Protein AF-A0A2V3ZMT7-F1 (afdb_monomer_lite)

Secondary structure (DSSP, 8-state):
--BS-B--TTT-HHHHHH-TTSBPPB-TT----PPPSSS--TT------PPP---------------PPPP----PPPPPP-----PPPP------------PPP---EEEEEEEEEEETTEEEEEEEEEEE--

Structure (mmCIF, N/CA/C/O backbone):
data_AF-A0A2V3ZMT7-F1
#
_entry.id   AF-A0A2V3ZMT7-F1
#
loop_
_atom_site.group_PDB
_atom_site.id
_atom_site.type_symbol
_atom_site.label_atom_id
_atom_site.label_alt_id
_atom_site.label_comp_id
_atom_site.label_asym_id
_atom_site.label_entity_id
_atom_site.label_seq_id
_atom_site.pdbx_PDB_ins_code
_atom_site.Cartn_x
_atom_site.Cartn_y
_atom_site.Cartn_z
_atom_site.occupancy
_atom_site.B_iso_or_equiv
_atom_site.auth_seq_id
_atom_site.auth_comp_id
_atom_site.auth_asym_id
_atom_site.auth_atom_id
_atom_site.pdbx_PDB_model_num
ATOM 1 N N . LEU A 1 1 ? -11.956 -16.532 31.962 1.00 92.56 1 LEU A N 1
ATOM 2 C CA . LEU A 1 1 ? -11.326 -16.449 30.622 1.00 92.56 1 LEU A CA 1
ATOM 3 C C . LEU A 1 1 ? -12.288 -15.725 29.679 1.00 92.56 1 LEU A C 1
ATOM 5 O O . LEU A 1 1 ? -13.489 -15.851 29.885 1.00 92.56 1 LEU A O 1
ATOM 9 N N . MET A 1 2 ? -11.799 -14.940 28.718 1.00 97.94 2 MET A N 1
ATOM 10 C CA . MET A 1 2 ? -12.625 -14.136 27.799 1.00 97.94 2 MET A CA 1
ATOM 11 C C . MET A 1 2 ? -12.532 -14.732 26.390 1.00 97.94 2 MET A C 1
ATOM 13 O O . MET A 1 2 ? -11.510 -14.567 25.727 1.00 97.94 2 MET A O 1
ATOM 17 N N . GLN A 1 3 ? -13.544 -15.506 25.992 1.00 98.12 3 GLN A N 1
ATOM 18 C CA . GLN A 1 3 ? -13.528 -16.345 24.784 1.00 98.12 3 GLN A CA 1
ATOM 19 C C . GLN A 1 3 ? -14.789 -16.173 23.922 1.00 98.12 3 GLN A C 1
ATOM 21 O O . GLN A 1 3 ? -15.140 -17.080 23.172 1.00 98.12 3 GLN A O 1
ATOM 26 N N . GLY A 1 4 ? -15.502 -15.049 24.038 1.00 97.75 4 GLY A N 1
ATOM 27 C CA . GLY A 1 4 ? -16.717 -14.820 23.246 1.00 97.75 4 GLY A CA 1
ATOM 28 C C . GLY A 1 4 ? -18.000 -15.403 23.846 1.00 97.75 4 GLY A C 1
ATOM 29 O O . GLY A 1 4 ? -19.025 -15.436 23.171 1.00 97.75 4 GLY A O 1
ATOM 30 N N . GLN A 1 5 ? -17.970 -15.907 25.084 1.00 98.50 5 GLN A N 1
ATOM 31 C CA . GLN A 1 5 ? -19.120 -16.578 25.690 1.00 98.50 5 GLN A CA 1
ATOM 32 C C . GLN A 1 5 ? -20.199 -15.603 26.186 1.00 98.50 5 GLN A C 1
ATOM 34 O O . GLN A 1 5 ? -19.898 -14.506 26.670 1.00 98.50 5 GLN A O 1
ATOM 39 N N . ALA A 1 6 ? -21.457 -16.043 26.130 1.00 98.44 6 ALA A N 1
ATOM 40 C CA . ALA A 1 6 ? -22.576 -15.361 26.773 1.00 98.44 6 ALA A CA 1
ATOM 41 C C . ALA A 1 6 ? -22.568 -15.563 28.300 1.00 98.44 6 ALA A C 1
ATOM 43 O O . ALA A 1 6 ? -21.990 -16.526 28.810 1.00 98.44 6 ALA A O 1
ATOM 44 N N . PHE A 1 7 ? -23.232 -14.667 29.030 1.00 98.50 7 PHE A N 1
ATOM 45 C CA . PHE A 1 7 ? -23.458 -14.777 30.472 1.00 98.50 7 PHE A CA 1
ATOM 46 C C . PHE A 1 7 ? -24.857 -14.285 30.869 1.00 98.50 7 PHE A C 1
ATOM 48 O O . PHE A 1 7 ? -25.472 -13.474 30.176 1.00 98.50 7 PHE A O 1
ATOM 55 N N . ASP A 1 8 ? -25.352 -14.756 32.016 1.00 98.38 8 ASP A N 1
ATOM 56 C CA . ASP A 1 8 ? -26.619 -14.293 32.588 1.00 98.38 8 ASP A CA 1
ATOM 57 C C . ASP A 1 8 ? -26.453 -12.921 33.265 1.00 98.38 8 ASP A C 1
ATOM 59 O O . ASP A 1 8 ? -25.739 -12.763 34.259 1.00 98.38 8 ASP A O 1
ATOM 63 N N . LYS A 1 9 ? -27.148 -11.913 32.733 1.00 98.44 9 LYS A N 1
ATOM 64 C CA . LYS A 1 9 ? -27.102 -10.536 33.238 1.00 98.44 9 LYS A CA 1
ATOM 65 C C . LYS A 1 9 ? -27.721 -10.378 34.629 1.00 98.44 9 LYS A C 1
ATOM 67 O O . LYS A 1 9 ? -27.278 -9.503 35.372 1.00 98.44 9 LYS A O 1
ATOM 72 N N . SER A 1 10 ? -28.701 -11.205 34.988 1.00 97.94 10 SER A N 1
ATOM 73 C CA . SER A 1 10 ? -29.357 -11.169 36.302 1.00 97.94 10 SER A CA 1
ATOM 74 C C . SER A 1 10 ? -28.459 -11.751 37.387 1.00 97.94 10 SER A C 1
ATOM 76 O O . SER A 1 10 ? -28.373 -11.197 38.481 1.00 97.94 10 SER A O 1
ATOM 78 N N . ALA A 1 11 ? -27.742 -12.832 37.070 1.00 98.31 11 ALA A N 1
ATOM 79 C CA . ALA A 1 11 ? -26.773 -13.440 37.979 1.00 98.31 11 ALA A CA 1
ATOM 80 C C . ALA A 1 11 ? -25.527 -12.559 38.184 1.00 98.31 11 ALA A C 1
ATOM 82 O O . ALA A 1 11 ? -24.950 -12.535 39.272 1.00 98.31 11 ALA A O 1
ATOM 83 N N . TYR A 1 12 ? -25.122 -11.802 37.155 1.00 98.25 12 TYR A N 1
ATOM 84 C CA . TYR A 1 12 ? -23.915 -10.970 37.177 1.00 98.25 12 TYR A CA 1
ATOM 85 C C . TYR A 1 12 ? -24.208 -9.491 36.856 1.00 98.25 12 TYR A C 1
ATOM 87 O O . TYR A 1 12 ? -23.710 -8.962 35.856 1.00 98.25 12 TYR A O 1
ATOM 95 N N . PRO A 1 13 ? -24.941 -8.763 37.721 1.00 98.12 13 PRO A N 1
ATOM 96 C CA . PRO A 1 13 ? -25.405 -7.405 37.423 1.00 98.12 13 PRO A CA 1
ATOM 97 C C . PRO A 1 13 ? -24.255 -6.405 37.248 1.00 98.12 13 PRO A C 1
ATOM 99 O O . PRO A 1 13 ? -24.301 -5.551 36.367 1.00 98.12 13 PRO A O 1
ATOM 102 N N . LYS A 1 14 ? -23.164 -6.541 38.017 1.00 98.44 14 LYS A N 1
ATOM 103 C CA . LYS A 1 14 ? -21.965 -5.698 37.847 1.00 98.44 14 LYS A CA 1
ATOM 104 C C . LYS A 1 14 ? -21.262 -5.951 36.509 1.00 98.44 14 LYS A C 1
ATOM 106 O O . LYS A 1 14 ? -20.736 -5.016 35.914 1.00 98.44 14 LYS A O 1
ATOM 111 N N . LEU A 1 15 ? -21.268 -7.195 36.021 1.00 98.19 15 LEU A N 1
ATOM 112 C CA . LEU A 1 15 ? -20.690 -7.532 34.719 1.00 98.19 15 LEU A CA 1
ATOM 113 C C . LEU A 1 15 ? -21.565 -7.006 33.579 1.00 98.19 15 LEU A C 1
ATOM 115 O O . LEU A 1 15 ? -21.033 -6.515 32.589 1.00 98.19 15 LEU A O 1
ATOM 119 N N . ALA A 1 16 ? -22.889 -7.038 33.747 1.00 98.38 16 ALA A N 1
ATOM 120 C CA . ALA A 1 16 ? -23.846 -6.475 32.798 1.00 98.38 16 ALA A CA 1
ATOM 121 C C . ALA A 1 16 ? -23.708 -4.951 32.632 1.00 98.38 16 ALA A C 1
ATOM 123 O O . ALA A 1 16 ? -23.973 -4.442 31.547 1.00 98.38 16 ALA A O 1
ATOM 124 N N . VAL A 1 17 ? -23.240 -4.226 33.658 1.00 98.25 17 VAL A N 1
ATOM 125 C CA . VAL A 1 17 ? -22.885 -2.799 33.524 1.00 98.25 17 VAL A CA 1
ATOM 126 C C . VAL A 1 17 ? -21.680 -2.612 32.594 1.00 98.25 17 VAL A C 1
ATOM 128 O O . VAL A 1 17 ? -21.681 -1.703 31.770 1.00 98.25 17 VAL A O 1
ATOM 131 N N . ALA A 1 18 ? -20.665 -3.476 32.695 1.00 97.50 18 ALA A N 1
ATOM 132 C CA . ALA A 1 18 ? -19.466 -3.402 31.855 1.00 97.50 18 ALA A CA 1
ATOM 133 C C . ALA A 1 18 ? -19.698 -3.929 30.426 1.00 97.50 18 ALA A C 1
ATOM 135 O O . ALA A 1 18 ? -19.166 -3.374 29.467 1.00 97.50 18 ALA A O 1
ATOM 136 N N . TYR A 1 19 ? -20.509 -4.980 30.283 1.00 97.88 19 TYR A N 1
ATOM 137 C CA . TYR A 1 19 ? -20.825 -5.641 29.015 1.00 97.88 19 TYR A CA 1
ATOM 138 C C . TYR A 1 19 ? -22.351 -5.777 28.843 1.00 97.88 19 TYR A C 1
ATOM 140 O O . TYR A 1 19 ? -22.908 -6.859 29.056 1.00 97.88 19 TYR A O 1
ATOM 148 N N . PRO A 1 20 ? -23.056 -4.704 28.428 1.00 97.56 20 PRO A N 1
ATOM 149 C CA . PRO A 1 20 ? -24.523 -4.697 28.335 1.00 97.56 20 PRO A CA 1
ATOM 150 C C . PRO A 1 20 ? -25.114 -5.709 27.342 1.00 97.56 20 PRO A C 1
ATOM 152 O O . PRO A 1 20 ? -26.279 -6.102 27.467 1.00 97.56 20 PRO A O 1
ATOM 155 N N . SER A 1 21 ? -24.306 -6.166 26.377 1.00 97.31 21 SER A N 1
ATOM 156 C CA . SER A 1 21 ? -24.671 -7.214 25.418 1.00 97.31 21 SER A CA 1
ATOM 157 C C . SER A 1 21 ? -24.956 -8.565 26.080 1.00 97.31 21 SER A C 1
ATOM 159 O O . SER A 1 21 ? -25.648 -9.385 25.487 1.00 97.31 21 SER A O 1
ATOM 161 N N . GLY A 1 22 ? -24.443 -8.813 27.293 1.00 98.00 22 GLY A N 1
ATOM 162 C CA . GLY A 1 22 ? -24.479 -10.143 27.905 1.00 98.00 22 GLY A CA 1
ATOM 163 C C . GLY A 1 22 ? -23.463 -11.116 27.299 1.00 98.00 22 GLY A C 1
ATOM 164 O O . GLY A 1 22 ? -23.587 -12.320 27.493 1.00 98.00 22 GLY A O 1
ATOM 165 N N . VAL A 1 23 ? -22.470 -10.616 26.553 1.00 98.38 23 VAL A N 1
ATOM 166 C CA . VAL A 1 23 ? -21.420 -11.420 25.912 1.00 98.38 23 VAL A CA 1
ATOM 167 C C . VAL A 1 23 ? -20.057 -10.822 26.236 1.00 98.38 23 VAL A C 1
ATOM 169 O O . VAL A 1 23 ? -19.841 -9.621 26.061 1.00 98.38 23 VAL A O 1
ATOM 172 N N . LEU A 1 24 ? -19.133 -11.659 26.706 1.00 98.06 24 LEU A N 1
ATOM 173 C CA . LEU A 1 24 ? -17.738 -11.270 26.899 1.00 98.06 24 LEU A CA 1
ATOM 174 C C . LEU A 1 24 ? -17.015 -11.259 25.547 1.00 98.06 24 LEU A C 1
ATOM 176 O O . LEU A 1 24 ? -17.207 -12.194 24.775 1.00 98.06 24 LEU A O 1
ATOM 180 N N . PRO A 1 25 ? -16.157 -10.271 25.245 1.00 97.94 25 PRO A N 1
ATOM 181 C CA . PRO A 1 25 ? -15.365 -10.310 24.019 1.00 97.94 25 PRO A CA 1
ATOM 182 C C . PRO A 1 25 ? -14.404 -11.509 24.028 1.00 97.94 25 PRO A C 1
ATOM 184 O O . PRO A 1 25 ? -13.965 -11.962 25.086 1.00 97.94 25 PRO A O 1
ATOM 187 N N . ASP A 1 26 ? -14.070 -12.036 22.851 1.00 98.19 26 ASP A N 1
ATOM 188 C CA . ASP A 1 26 ? -12.993 -13.018 22.708 1.00 98.19 26 ASP A CA 1
ATOM 189 C C . ASP A 1 26 ? -11.652 -12.286 22.629 1.00 98.19 26 ASP A C 1
ATOM 191 O O . ASP A 1 26 ? -11.429 -11.496 21.714 1.00 98.19 26 ASP A O 1
ATOM 195 N N . MET A 1 27 ? -10.772 -12.531 23.601 1.00 98.00 27 MET A N 1
ATOM 196 C CA . MET A 1 27 ? -9.468 -11.864 23.701 1.00 98.00 27 MET A CA 1
ATOM 197 C C . MET A 1 27 ? -8.305 -12.755 23.250 1.00 98.00 27 MET A C 1
ATOM 199 O O . MET A 1 27 ? -7.145 -12.353 23.349 1.00 98.00 27 MET A O 1
ATOM 203 N N . ARG A 1 28 ? -8.572 -13.972 22.763 1.00 98.00 28 ARG A N 1
ATOM 204 C CA . ARG A 1 28 ? -7.514 -14.861 22.265 1.00 98.00 28 ARG A CA 1
ATOM 205 C C . ARG A 1 28 ? -6.885 -14.258 21.010 1.00 98.00 28 ARG A C 1
ATOM 207 O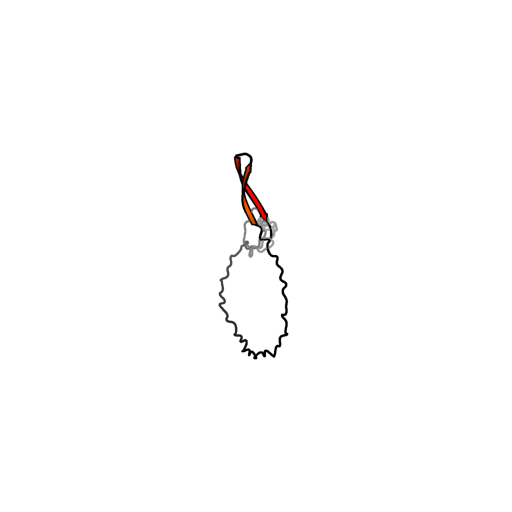 O . ARG A 1 28 ? -7.583 -13.974 20.046 1.00 98.00 28 ARG A O 1
ATOM 214 N N . GLY A 1 29 ? -5.568 -14.061 21.034 1.00 97.38 29 GLY A N 1
ATOM 215 C CA . GLY A 1 29 ? -4.823 -13.463 19.919 1.00 97.38 29 GLY A CA 1
ATOM 216 C C . GLY A 1 29 ? -4.995 -11.946 19.763 1.00 97.38 29 GLY A C 1
ATOM 217 O O . GLY A 1 29 ? -4.446 -11.384 18.822 1.00 97.38 29 GLY A O 1
ATOM 218 N N . TRP A 1 30 ? -5.708 -11.275 20.675 1.00 97.56 30 TRP A N 1
ATOM 219 C CA . TRP A 1 30 ? -5.939 -9.830 20.619 1.00 97.56 30 TRP A CA 1
ATOM 220 C C . TRP A 1 30 ? -5.098 -9.070 21.649 1.00 97.56 30 TRP A C 1
ATOM 222 O O . TRP A 1 30 ? -5.024 -9.450 22.818 1.00 97.56 30 TRP A O 1
ATOM 232 N N . THR A 1 31 ? -4.535 -7.934 21.235 1.00 97.94 31 THR A N 1
ATOM 233 C CA . THR A 1 31 ? -3.861 -6.977 22.128 1.00 97.94 31 THR A CA 1
ATOM 234 C C . THR A 1 31 ? -4.815 -5.847 22.509 1.00 97.94 31 THR A C 1
ATOM 236 O O . THR A 1 31 ? -5.511 -5.291 21.659 1.00 97.94 31 THR A O 1
ATOM 239 N N . ILE A 1 32 ? -4.836 -5.461 23.787 1.00 97.38 32 ILE A N 1
ATOM 240 C CA . ILE A 1 32 ? -5.657 -4.338 24.258 1.00 97.38 32 ILE A CA 1
ATOM 241 C C . ILE A 1 32 ? -5.034 -3.017 23.794 1.00 97.38 32 ILE A C 1
ATOM 243 O O . ILE A 1 32 ? -3.901 -2.691 24.145 1.00 97.38 32 ILE A O 1
ATOM 247 N N . LYS A 1 33 ? -5.813 -2.226 23.051 1.00 97.25 33 LYS A N 1
ATOM 248 C CA . LYS A 1 33 ? -5.464 -0.867 22.614 1.00 97.25 33 LYS A CA 1
ATOM 249 C C . LYS A 1 33 ? -6.478 0.123 23.176 1.00 97.25 33 LYS A C 1
ATOM 251 O O . LYS A 1 33 ? -7.685 -0.076 23.031 1.00 97.25 33 LYS A O 1
ATOM 256 N N . GLY A 1 34 ? -5.993 1.204 23.787 1.00 97.75 34 GLY A N 1
ATOM 257 C CA . GLY A 1 34 ? -6.848 2.280 24.289 1.00 97.75 34 GLY A CA 1
ATOM 258 C C . GLY A 1 34 ? -7.742 2.845 23.182 1.00 97.75 34 GLY A C 1
ATOM 259 O O . GLY A 1 34 ? -7.304 3.006 22.039 1.00 97.75 34 GLY A O 1
ATOM 260 N N . LYS A 1 35 ? -9.010 3.135 23.504 1.00 97.25 35 LYS A N 1
ATOM 261 C CA . LYS A 1 35 ? -9.913 3.777 22.543 1.00 97.25 35 LYS A CA 1
ATOM 262 C C . LYS A 1 35 ? -9.349 5.164 22.207 1.00 97.25 35 LYS A C 1
ATOM 264 O O . LYS A 1 35 ? -9.185 5.964 23.130 1.00 97.25 35 LYS A O 1
ATOM 269 N N . PRO A 1 36 ? -9.090 5.481 20.926 1.00 97.38 36 PRO A N 1
ATOM 270 C CA . PRO A 1 36 ? -8.696 6.831 20.543 1.00 97.38 36 PRO A CA 1
ATOM 271 C C . PRO A 1 36 ? -9.801 7.841 20.888 1.00 97.38 36 PRO A C 1
ATOM 273 O O . PRO A 1 36 ? -10.956 7.472 21.144 1.00 97.38 36 PRO A O 1
ATOM 276 N N . ALA A 1 37 ? -9.458 9.131 20.891 1.00 97.69 37 ALA A N 1
ATOM 277 C CA . ALA A 1 37 ? -10.418 10.203 21.161 1.00 97.69 37 ALA A CA 1
ATOM 278 C C . ALA A 1 37 ? -11.647 10.111 20.234 1.00 97.69 37 ALA A C 1
ATOM 280 O O . ALA A 1 37 ? -12.782 10.195 20.699 1.00 97.69 37 ALA A O 1
ATOM 281 N N . SER A 1 38 ? -11.418 9.816 18.953 1.00 97.00 38 SER A N 1
ATOM 282 C CA . SER A 1 38 ? -12.438 9.652 17.915 1.00 97.00 38 SER A CA 1
ATOM 283 C C . SER A 1 38 ? -12.068 8.527 16.935 1.00 97.00 38 SER A C 1
ATOM 285 O O . SER A 1 38 ? -10.989 7.941 17.020 1.00 97.00 38 SER A O 1
ATOM 287 N N . GLY A 1 39 ? -12.982 8.190 16.020 1.00 95.94 39 GLY A N 1
ATOM 288 C CA . GLY A 1 39 ? -12.723 7.263 14.909 1.00 95.94 39 GLY A CA 1
ATOM 289 C C . GLY A 1 39 ? -12.865 5.769 15.226 1.00 95.94 39 GLY A C 1
ATOM 290 O O . GLY A 1 39 ? -12.804 4.962 14.305 1.00 95.94 39 GLY A O 1
ATOM 291 N N . ARG A 1 40 ? -13.088 5.379 16.492 1.00 97.31 40 ARG A N 1
ATOM 292 C CA . ARG A 1 40 ? -13.364 3.985 16.899 1.00 97.31 40 ARG A CA 1
ATOM 293 C C . ARG A 1 40 ? -14.348 3.904 18.070 1.00 97.31 40 ARG A C 1
ATOM 295 O O . ARG A 1 40 ? -14.345 4.768 18.951 1.00 97.31 40 ARG A O 1
ATOM 302 N N . ALA A 1 41 ? -15.149 2.838 18.095 1.00 96.62 41 ALA A N 1
ATOM 303 C CA . ALA A 1 41 ? -16.044 2.500 19.202 1.00 96.62 41 ALA A CA 1
ATOM 304 C C . ALA A 1 41 ? -15.329 1.652 20.273 1.00 96.62 41 ALA A C 1
ATOM 306 O O . ALA A 1 41 ? -14.305 1.019 20.014 1.00 96.62 41 ALA A O 1
ATOM 307 N N . VAL A 1 42 ? -15.869 1.628 21.496 1.00 96.12 42 VAL A N 1
ATOM 308 C CA . VAL A 1 42 ? -15.411 0.704 22.550 1.00 96.12 42 VAL A CA 1
ATOM 309 C C . VAL A 1 42 ? -15.666 -0.740 22.091 1.00 96.12 42 VAL A C 1
ATOM 311 O O . VAL A 1 42 ? -16.713 -1.020 21.519 1.00 96.12 42 VAL A O 1
ATOM 314 N N . LEU A 1 43 ? -14.701 -1.638 22.326 1.00 96.00 43 LEU A N 1
ATOM 315 C CA . LEU A 1 43 ? -14.700 -3.050 21.894 1.00 96.00 43 LEU A CA 1
ATOM 316 C C . LEU A 1 43 ? -14.672 -3.299 20.372 1.00 96.00 43 LEU A C 1
ATOM 318 O O . LEU A 1 43 ? -14.797 -4.449 19.955 1.00 96.00 43 LEU A O 1
ATOM 322 N N . SER A 1 44 ? -14.460 -2.282 19.527 1.00 96.69 44 SER A N 1
ATOM 323 C CA . SER A 1 44 ? -14.280 -2.525 18.090 1.00 96.69 44 SER A CA 1
ATOM 324 C C . SER A 1 44 ? -12.918 -3.162 17.795 1.00 96.69 44 SER A C 1
ATOM 326 O O . SER A 1 44 ? -11.894 -2.751 18.349 1.00 96.69 44 SER A O 1
ATOM 328 N N . GLN A 1 45 ? -12.886 -4.135 16.887 1.00 96.44 45 GLN A N 1
ATOM 329 C CA . GLN A 1 45 ? -11.649 -4.788 16.453 1.00 96.44 45 GLN A CA 1
ATOM 330 C C . GLN A 1 45 ? -10.913 -3.943 15.405 1.00 96.44 45 GLN A C 1
ATOM 332 O O . GLN A 1 45 ? -11.520 -3.169 14.665 1.00 96.44 45 GLN A O 1
ATOM 337 N N . GLU A 1 46 ? -9.591 -4.065 15.381 1.00 96.38 46 GLU A N 1
ATOM 338 C CA . GLU A 1 46 ? -8.698 -3.419 14.418 1.00 96.38 46 GLU A CA 1
ATOM 339 C C . GLU A 1 46 ? -7.626 -4.447 14.062 1.00 96.38 46 GLU A C 1
ATOM 341 O O . GLU A 1 46 ? -6.947 -4.935 14.964 1.00 96.38 46 GLU A O 1
ATOM 346 N N . GLN A 1 47 ? -7.522 -4.813 12.783 1.00 97.06 47 GLN A N 1
ATOM 347 C CA . GLN A 1 47 ? -6.485 -5.739 12.326 1.00 97.06 47 GLN A CA 1
ATOM 348 C C . GLN A 1 47 ? -5.106 -5.083 12.384 1.00 97.06 47 GLN A C 1
ATOM 350 O O . GLN A 1 47 ? -4.987 -3.857 12.478 1.00 97.06 47 GLN A O 1
ATOM 355 N N . ASP A 1 48 ? -4.057 -5.897 12.327 1.00 96.69 48 ASP A N 1
ATOM 356 C CA . ASP A 1 48 ? -2.712 -5.382 12.138 1.00 96.69 48 ASP A CA 1
ATOM 357 C C . ASP A 1 48 ? -2.581 -4.663 10.786 1.00 96.69 48 ASP A C 1
ATOM 359 O O . ASP A 1 48 ? -3.336 -4.879 9.836 1.00 96.69 48 ASP A O 1
ATOM 363 N N . GLY A 1 49 ? -1.627 -3.742 10.720 1.00 96.44 49 GLY A N 1
ATOM 364 C CA . GLY A 1 49 ? -1.391 -2.941 9.533 1.00 96.44 49 GLY A CA 1
ATOM 365 C C . GLY A 1 49 ? 0.049 -2.474 9.501 1.00 96.44 49 GLY A C 1
ATOM 366 O O . GLY A 1 49 ? 0.521 -1.790 10.411 1.00 96.44 49 GLY A O 1
ATOM 367 N N . ILE A 1 50 ? 0.753 -2.833 8.434 1.00 96.75 50 ILE A N 1
ATOM 368 C CA . ILE A 1 50 ? 2.095 -2.325 8.183 1.00 96.75 50 ILE A CA 1
ATOM 369 C C . ILE A 1 50 ? 1.954 -0.892 7.674 1.00 96.75 50 ILE A C 1
ATOM 371 O O . ILE A 1 50 ? 1.241 -0.619 6.708 1.00 96.75 50 ILE A O 1
ATOM 375 N N . LYS A 1 51 ? 2.638 0.048 8.328 1.00 98.06 51 LYS A N 1
ATOM 376 C CA . LYS A 1 51 ? 2.658 1.444 7.886 1.00 98.06 51 LYS A CA 1
ATOM 377 C C . LYS A 1 51 ? 3.271 1.536 6.482 1.00 98.06 51 LYS A C 1
ATOM 379 O O . LYS A 1 51 ? 4.286 0.896 6.204 1.00 98.06 51 LYS A O 1
ATOM 384 N N . SER A 1 52 ? 2.679 2.370 5.623 1.00 97.44 52 SER A N 1
ATOM 385 C CA . SER A 1 52 ? 3.222 2.668 4.292 1.00 97.44 52 SER A CA 1
ATOM 386 C C . SER A 1 52 ? 4.695 3.072 4.384 1.00 97.44 52 SER A C 1
ATOM 388 O O . SER A 1 52 ? 5.047 3.951 5.176 1.00 97.44 52 SER A O 1
ATOM 390 N N . HIS A 1 53 ? 5.538 2.435 3.574 1.00 98.38 53 HIS A N 1
ATOM 391 C CA . HIS A 1 53 ? 6.974 2.694 3.510 1.00 98.38 53 HIS A CA 1
AT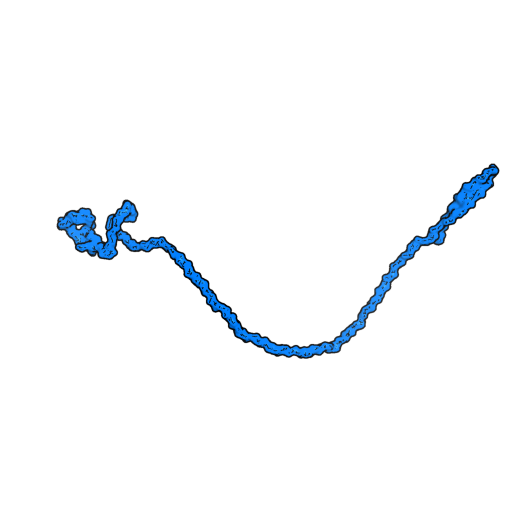OM 392 C C . HIS A 1 53 ? 7.531 2.362 2.118 1.00 98.38 53 HIS A C 1
ATOM 394 O O . HIS A 1 53 ? 6.876 1.70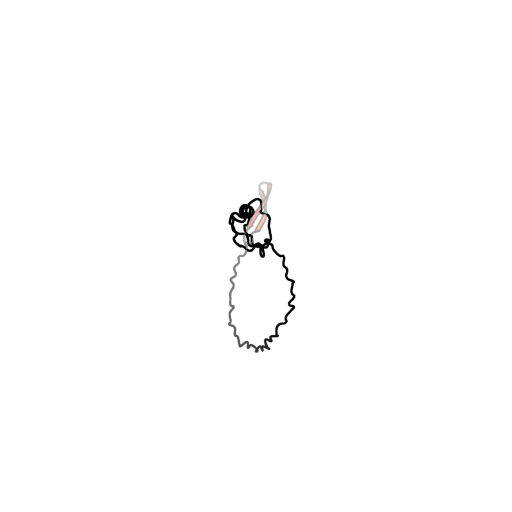4 1.312 1.00 98.38 53 HIS A O 1
ATOM 400 N N . THR A 1 54 ? 8.749 2.831 1.846 1.00 97.62 54 THR A N 1
ATOM 401 C CA . THR A 1 54 ? 9.506 2.561 0.616 1.00 97.62 54 THR A CA 1
ATOM 402 C C . THR A 1 54 ? 10.911 2.094 0.970 1.00 97.62 54 THR A C 1
ATOM 404 O O . THR A 1 54 ? 11.445 2.482 2.009 1.00 97.62 54 THR A O 1
ATOM 407 N N . HIS A 1 55 ? 11.538 1.327 0.082 1.00 98.19 55 HIS A N 1
ATOM 408 C CA . HIS A 1 55 ? 12.942 0.941 0.200 1.00 98.19 55 HIS A CA 1
ATOM 409 C C . HIS A 1 55 ? 13.773 1.634 -0.877 1.00 98.19 55 HIS A C 1
ATOM 411 O O . HIS A 1 55 ? 13.329 1.756 -2.019 1.00 98.19 55 HIS A O 1
ATOM 417 N N . SER A 1 56 ? 14.990 2.051 -0.530 1.00 97.25 56 SER A N 1
ATOM 418 C CA . SER A 1 56 ? 16.030 2.233 -1.537 1.00 97.25 56 SER A CA 1
ATOM 419 C C . SER A 1 56 ? 16.601 0.863 -1.901 1.00 97.25 56 SER A C 1
ATOM 421 O O . SER A 1 56 ? 16.750 -0.013 -1.049 1.00 97.25 56 SER A O 1
ATOM 423 N N . ALA A 1 57 ? 16.907 0.671 -3.177 1.00 97.62 57 ALA A N 1
ATOM 424 C CA . ALA A 1 57 ? 17.588 -0.513 -3.673 1.00 97.62 57 ALA A CA 1
ATOM 425 C C . ALA A 1 57 ? 18.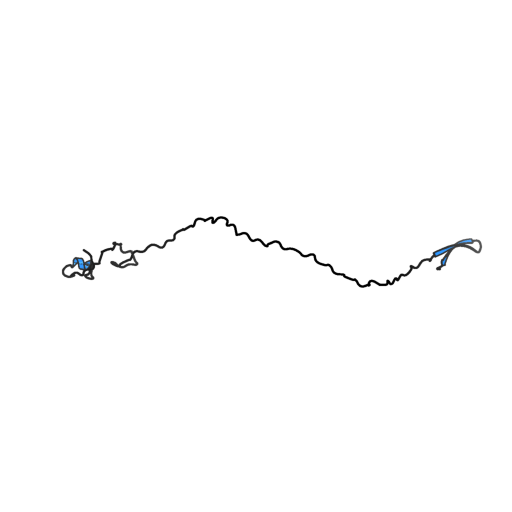595 -0.083 -4.739 1.00 97.62 57 ALA A C 1
ATOM 427 O O . ALA A 1 57 ? 18.380 0.901 -5.449 1.00 97.62 57 ALA A O 1
ATOM 428 N N . SER A 1 58 ? 19.694 -0.817 -4.846 1.00 97.19 58 SER A N 1
ATOM 429 C CA . SER A 1 58 ? 20.706 -0.621 -5.878 1.00 97.19 58 SER A CA 1
ATOM 430 C C . SER A 1 58 ? 21.136 -1.973 -6.439 1.00 97.19 58 SER A C 1
ATOM 432 O O . SER A 1 58 ? 21.004 -3.005 -5.782 1.00 97.19 58 SER A O 1
ATOM 434 N N . ALA A 1 59 ? 21.637 -1.963 -7.671 1.00 96.31 59 ALA A N 1
ATOM 435 C CA . ALA A 1 59 ? 22.284 -3.108 -8.293 1.00 96.31 59 ALA A CA 1
ATOM 436 C C . ALA A 1 59 ? 23.738 -2.741 -8.595 1.00 96.31 59 ALA A C 1
ATOM 438 O O . ALA A 1 59 ? 24.026 -1.619 -9.017 1.00 96.31 59 ALA A O 1
ATOM 439 N N . SER A 1 60 ? 24.652 -3.682 -8.380 1.00 96.75 60 SER A N 1
ATOM 440 C CA . SER A 1 60 ? 26.057 -3.497 -8.732 1.00 96.75 60 SER A CA 1
ATOM 441 C C . SER A 1 60 ? 26.245 -3.604 -10.244 1.00 96.75 60 SER A C 1
ATOM 443 O O . SER A 1 60 ? 25.657 -4.472 -10.892 1.00 96.75 60 SER A O 1
ATOM 445 N N . GLY A 1 61 ? 27.098 -2.747 -10.807 1.00 96.62 61 GLY A N 1
ATOM 446 C CA . GLY A 1 61 ? 27.544 -2.901 -12.189 1.00 96.62 61 GLY A CA 1
ATOM 447 C C . GLY A 1 61 ? 28.240 -4.250 -12.376 1.00 96.62 61 GLY A C 1
ATOM 448 O O . GLY A 1 61 ? 29.027 -4.664 -11.527 1.00 96.62 61 GLY A O 1
ATOM 449 N N . THR A 1 62 ? 27.934 -4.940 -13.472 1.00 96.62 62 THR A N 1
ATOM 450 C CA . THR A 1 62 ? 28.565 -6.215 -13.835 1.00 96.62 62 THR A CA 1
ATOM 451 C C . THR A 1 62 ? 29.300 -6.028 -15.156 1.00 96.62 62 THR A C 1
ATOM 453 O O . THR A 1 62 ? 28.670 -5.714 -16.164 1.00 96.62 62 THR A O 1
ATOM 456 N N . ASP A 1 63 ? 30.619 -6.211 -15.152 1.00 95.88 63 ASP A N 1
ATOM 457 C CA . ASP A 1 63 ? 31.418 -6.252 -16.378 1.00 95.88 63 ASP A CA 1
ATOM 458 C C . ASP A 1 63 ? 31.314 -7.650 -17.011 1.00 95.88 63 ASP A C 1
ATOM 460 O O . ASP A 1 63 ? 31.647 -8.654 -16.382 1.00 95.88 63 ASP A O 1
ATOM 464 N N . LEU A 1 64 ? 30.817 -7.725 -18.248 1.00 95.94 64 LEU A N 1
ATOM 465 C CA . LEU A 1 64 ? 30.658 -8.982 -18.994 1.00 95.94 64 LEU A CA 1
ATOM 466 C C . LEU A 1 64 ? 31.909 -9.363 -19.808 1.00 95.94 64 LEU A C 1
ATOM 468 O O . LEU A 1 64 ? 31.968 -10.464 -20.374 1.00 95.94 64 LEU A O 1
ATOM 472 N N . GLY A 1 65 ? 32.903 -8.471 -19.856 1.00 96.94 65 GLY A N 1
ATOM 473 C CA . GLY A 1 65 ? 34.137 -8.617 -20.615 1.00 96.94 65 GLY A CA 1
ATOM 474 C C . GLY A 1 65 ? 33.955 -8.541 -22.136 1.00 96.94 65 GLY A C 1
ATOM 475 O O . GLY A 1 65 ? 32.851 -8.443 -22.674 1.00 96.94 65 GLY A O 1
ATOM 476 N N . THR A 1 66 ? 35.073 -8.623 -22.852 1.00 96.12 66 THR A N 1
ATOM 477 C CA . THR A 1 66 ? 35.115 -8.621 -24.323 1.00 96.12 66 THR A CA 1
ATOM 478 C C . THR A 1 66 ? 34.900 -10.030 -24.883 1.00 96.12 66 THR A C 1
ATOM 480 O O . THR A 1 66 ? 35.424 -11.008 -24.345 1.00 96.12 66 THR A O 1
ATOM 483 N N . LYS A 1 67 ? 34.160 -10.155 -25.993 1.00 94.75 67 LYS A N 1
ATOM 484 C CA . LYS A 1 67 ? 34.023 -11.410 -26.753 1.00 94.75 67 LYS A CA 1
ATOM 485 C C . LYS A 1 67 ? 34.685 -11.277 -28.125 1.00 94.75 67 LYS A C 1
ATOM 487 O O . LYS A 1 67 ? 34.473 -10.284 -28.812 1.00 94.75 67 LYS A O 1
ATOM 492 N N . THR A 1 68 ? 35.448 -12.291 -28.530 1.00 94.19 68 THR A N 1
ATOM 493 C CA . THR A 1 68 ? 36.014 -12.396 -29.885 1.00 94.19 68 THR A CA 1
ATOM 494 C C . THR A 1 68 ? 35.040 -13.151 -30.787 1.00 94.19 68 THR A C 1
ATOM 496 O O . THR A 1 68 ? 34.513 -14.192 -30.394 1.00 94.19 68 THR A O 1
ATOM 499 N N . THR A 1 69 ? 34.789 -12.634 -31.989 1.00 93.12 69 THR A N 1
ATOM 500 C CA . THR A 1 69 ? 33.975 -13.312 -33.007 1.00 93.12 69 THR A CA 1
ATOM 501 C C . THR A 1 69 ? 34.770 -14.425 -33.696 1.00 93.12 69 THR A C 1
ATOM 503 O O . THR A 1 69 ? 36.000 -14.407 -33.710 1.00 93.12 69 THR A O 1
ATOM 506 N N . SER A 1 70 ? 34.088 -15.392 -34.312 1.00 94.56 70 SER A N 1
ATOM 507 C CA . SER A 1 70 ? 34.735 -16.349 -35.223 1.00 94.56 70 SER A CA 1
ATOM 508 C C . SER A 1 70 ? 35.361 -15.648 -36.443 1.00 94.56 70 SER A C 1
ATOM 510 O O . SER A 1 70 ? 34.897 -14.583 -36.853 1.00 94.56 70 SER A O 1
ATOM 512 N N . SER A 1 71 ? 36.390 -16.260 -37.041 1.00 93.38 71 SER A N 1
ATOM 513 C CA . SER A 1 71 ? 37.036 -15.782 -38.276 1.00 93.38 71 SER A CA 1
ATOM 514 C C . SER A 1 71 ? 36.186 -16.088 -39.517 1.00 93.38 71 SER A C 1
ATOM 516 O O . SER A 1 71 ? 35.553 -17.143 -39.578 1.00 93.38 71 SER A O 1
ATOM 518 N N . PHE A 1 72 ? 36.202 -15.196 -40.512 1.00 91.38 72 PHE A N 1
ATOM 519 C CA . PHE A 1 72 ? 35.604 -15.413 -41.833 1.00 91.38 72 PHE A CA 1
ATOM 520 C C . PHE A 1 72 ? 36.628 -15.086 -42.930 1.00 91.38 72 PHE A C 1
ATOM 522 O O . PHE A 1 72 ? 37.169 -13.981 -42.952 1.00 91.38 72 PHE A O 1
ATOM 529 N N . ASP A 1 73 ? 36.886 -16.038 -43.831 1.00 90.38 73 ASP A N 1
ATOM 530 C CA . ASP A 1 73 ? 37.795 -15.889 -44.975 1.00 90.38 73 ASP A CA 1
ATOM 531 C C . ASP A 1 73 ? 36.989 -15.712 -46.274 1.00 90.38 73 ASP A C 1
ATOM 533 O O . ASP A 1 73 ? 36.168 -16.557 -46.631 1.00 90.38 73 ASP A O 1
ATOM 537 N N . TYR A 1 74 ? 37.227 -14.612 -46.993 1.00 83.94 74 TYR A N 1
ATOM 538 C CA . TYR A 1 74 ? 36.580 -14.322 -48.281 1.00 83.94 74 TYR A CA 1
ATOM 539 C C . TYR A 1 74 ? 37.134 -15.160 -49.452 1.00 83.94 74 TYR A C 1
ATOM 541 O O . TYR A 1 74 ? 36.552 -15.151 -50.548 1.00 83.94 74 TYR A O 1
ATOM 549 N N . GLY A 1 75 ? 38.235 -15.883 -49.228 1.00 86.62 75 GLY A N 1
ATOM 550 C CA . GLY A 1 75 ? 38.964 -16.652 -50.228 1.00 86.62 75 GLY A CA 1
ATOM 551 C C . GLY A 1 75 ? 39.721 -15.774 -51.231 1.00 86.62 75 GLY A C 1
ATOM 552 O O . GLY A 1 75 ? 39.454 -14.584 -51.405 1.00 86.62 75 GLY A O 1
ATOM 553 N N . THR A 1 76 ? 40.672 -16.373 -51.948 1.00 83.69 76 THR A N 1
ATOM 554 C CA . THR A 1 76 ? 41.403 -15.702 -53.032 1.00 83.69 76 THR A CA 1
ATOM 555 C C . THR A 1 76 ? 40.511 -15.559 -54.270 1.00 83.69 76 THR A C 1
ATOM 557 O O . THR A 1 76 ? 40.022 -16.552 -54.807 1.00 83.69 76 THR A O 1
ATOM 560 N N . LYS A 1 77 ? 40.302 -14.329 -54.757 1.00 78.81 77 LYS A N 1
ATOM 561 C CA . LYS A 1 77 ? 39.637 -14.065 -56.045 1.00 78.81 77 LYS A CA 1
ATOM 562 C C . LYS A 1 77 ? 40.701 -13.833 -57.119 1.00 78.81 77 LYS A C 1
ATOM 564 O O . LYS A 1 77 ? 41.466 -12.879 -57.025 1.00 78.81 77 LYS A O 1
ATOM 569 N N . THR A 1 78 ? 40.761 -14.693 -58.131 1.00 78.81 78 THR A N 1
ATOM 570 C CA . THR A 1 78 ? 41.616 -14.504 -59.311 1.00 78.81 78 THR A CA 1
ATOM 571 C C . THR A 1 78 ? 40.975 -13.505 -60.276 1.00 78.81 78 THR A C 1
ATOM 573 O O . THR A 1 78 ? 39.809 -13.64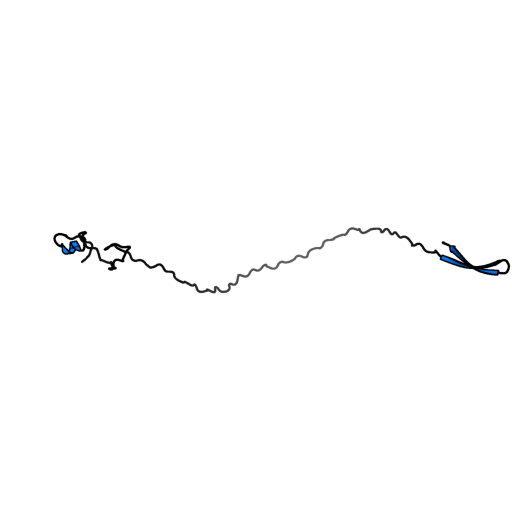8 -60.641 1.00 78.81 78 THR A O 1
ATOM 576 N N . THR A 1 79 ? 41.726 -12.492 -60.711 1.00 72.12 79 THR A N 1
ATOM 577 C CA . THR A 1 79 ? 41.320 -11.598 -61.803 1.00 72.12 79 THR A CA 1
ATOM 578 C C . THR A 1 79 ? 41.869 -12.134 -63.127 1.00 72.12 79 THR A C 1
ATOM 580 O O . THR A 1 79 ? 43.067 -12.370 -63.269 1.00 72.12 79 THR A O 1
ATOM 583 N N . GLY A 1 80 ? 40.986 -12.385 -64.097 1.00 76.50 80 GLY A N 1
ATOM 584 C CA . GLY A 1 80 ? 41.381 -12.741 -65.462 1.00 76.50 80 GLY A CA 1
ATOM 585 C C . GLY A 1 80 ? 41.880 -11.515 -66.230 1.00 76.50 80 GLY A C 1
ATOM 586 O O . GLY A 1 80 ? 41.385 -10.409 -66.011 1.00 76.50 80 GLY A O 1
ATOM 587 N N . SER A 1 81 ? 42.857 -11.705 -67.121 1.00 76.25 81 SER A N 1
ATOM 588 C CA . SER A 1 81 ? 43.348 -10.639 -68.003 1.00 76.25 81 SER A CA 1
ATOM 589 C C . SER A 1 81 ? 42.225 -10.171 -68.934 1.00 76.25 81 SER A C 1
ATOM 591 O O . SER A 1 81 ? 41.599 -10.985 -69.611 1.00 76.25 81 SER A O 1
ATOM 593 N N . PHE A 1 82 ? 41.931 -8.872 -68.918 1.00 73.50 82 PHE A N 1
ATOM 594 C CA . PHE A 1 82 ? 40.866 -8.269 -69.716 1.00 73.50 82 PHE A CA 1
ATOM 595 C C . PHE A 1 82 ? 41.414 -7.944 -71.116 1.00 73.50 82 PHE A C 1
ATOM 597 O O . PHE A 1 82 ? 42.323 -7.124 -71.236 1.00 73.50 82 PHE A O 1
ATOM 604 N N . ASP A 1 83 ? 40.889 -8.586 -72.165 1.00 72.25 83 ASP A N 1
ATOM 605 C CA . ASP A 1 83 ? 41.297 -8.334 -73.555 1.00 72.25 83 ASP A CA 1
ATOM 606 C C . ASP A 1 83 ? 40.684 -7.022 -74.074 1.00 72.25 83 ASP A C 1
ATOM 608 O O . ASP A 1 83 ? 39.465 -6.832 -74.091 1.00 72.25 83 ASP A O 1
ATOM 612 N N . TYR A 1 84 ? 41.545 -6.097 -74.493 1.00 62.19 84 TYR A N 1
ATOM 613 C CA . TYR A 1 84 ? 41.182 -4.780 -75.005 1.00 62.19 84 TYR A CA 1
ATOM 614 C C . TYR A 1 84 ? 41.044 -4.826 -76.533 1.00 62.19 84 TYR A C 1
ATOM 616 O O . TYR A 1 84 ? 41.752 -4.101 -77.230 1.00 62.19 84 TYR A O 1
ATOM 624 N N . GLY A 1 85 ? 40.168 -5.706 -77.040 1.00 71.62 85 GLY A N 1
ATOM 625 C CA . GLY A 1 85 ? 39.991 -6.001 -78.470 1.00 71.62 85 GLY A CA 1
ATOM 626 C C . GLY A 1 85 ? 40.035 -4.781 -79.410 1.00 71.62 85 GLY A C 1
ATOM 627 O O . GLY A 1 85 ? 39.800 -3.641 -79.012 1.00 71.62 85 GLY A O 1
ATOM 628 N N . THR A 1 86 ? 40.344 -5.015 -80.688 1.00 70.12 86 THR A N 1
ATOM 629 C CA . THR A 1 86 ? 40.717 -3.992 -81.682 1.00 70.12 86 THR A CA 1
ATOM 630 C C . THR A 1 86 ? 39.688 -2.855 -81.794 1.00 70.12 86 THR A C 1
ATOM 632 O O . THR A 1 86 ? 38.597 -3.039 -82.329 1.00 70.12 86 THR A O 1
ATOM 635 N N . LYS A 1 87 ? 40.035 -1.652 -81.315 1.00 66.50 87 LYS A N 1
ATOM 636 C CA . LYS A 1 87 ? 39.215 -0.440 -81.480 1.00 66.50 87 LYS A CA 1
ATOM 637 C C . LYS A 1 87 ? 39.753 0.404 -82.631 1.00 66.50 87 LYS A C 1
ATOM 639 O O . LYS A 1 87 ? 40.890 0.863 -82.573 1.00 66.50 87 LYS A O 1
ATOM 644 N N . SER A 1 88 ? 38.925 0.661 -83.638 1.00 70.62 88 SER A N 1
ATOM 645 C CA . SER A 1 88 ? 39.210 1.654 -84.681 1.00 70.62 88 SER A CA 1
ATOM 646 C C . SER A 1 88 ? 38.472 2.961 -84.388 1.00 70.62 88 SER A C 1
ATOM 648 O O . SER A 1 88 ? 37.319 2.944 -83.956 1.00 70.62 88 SER A O 1
ATOM 650 N N . THR A 1 89 ? 39.134 4.094 -84.619 1.00 76.06 89 THR A N 1
ATOM 651 C CA . THR A 1 89 ? 38.527 5.434 -84.583 1.00 76.06 89 THR A CA 1
ATOM 652 C C . THR A 1 89 ? 38.045 5.842 -85.981 1.00 76.06 89 THR A C 1
ATOM 654 O O . THR A 1 89 ? 38.457 5.246 -86.977 1.00 76.06 89 THR A O 1
ATOM 657 N N . ASN A 1 90 ? 37.162 6.844 -86.077 1.00 77.38 90 ASN A N 1
ATOM 658 C CA . ASN A 1 90 ? 36.775 7.449 -87.355 1.00 77.38 90 ASN A CA 1
ATOM 659 C C . ASN A 1 90 ? 37.540 8.762 -87.608 1.00 77.38 90 ASN A C 1
ATOM 661 O O . ASN A 1 90 ? 37.966 9.445 -86.677 1.00 77.38 90 ASN A O 1
ATOM 665 N N . ASN A 1 91 ? 37.712 9.131 -88.879 1.00 80.94 91 ASN A N 1
ATOM 666 C CA . ASN A 1 91 ? 38.351 10.392 -89.258 1.00 80.94 91 ASN A CA 1
ATOM 667 C C . ASN A 1 91 ? 37.331 11.544 -89.222 1.00 80.94 91 ASN A C 1
ATOM 669 O O . ASN A 1 91 ? 36.391 11.573 -90.012 1.00 80.94 91 ASN A O 1
ATOM 673 N N . THR A 1 92 ? 37.547 12.506 -88.322 1.00 85.81 92 THR A N 1
ATOM 674 C CA . THR A 1 92 ? 36.787 13.761 -88.164 1.00 85.81 92 THR A CA 1
ATOM 675 C C . THR A 1 92 ? 37.761 14.931 -87.918 1.00 85.81 92 THR A C 1
ATOM 677 O O . THR A 1 92 ? 38.968 14.707 -87.846 1.00 85.81 92 THR A O 1
ATOM 680 N N . GLY A 1 93 ? 37.278 16.173 -87.786 1.00 83.56 93 GLY A N 1
ATOM 681 C CA . GLY A 1 93 ? 38.085 17.319 -87.316 1.00 83.56 93 GLY A CA 1
ATOM 682 C C . GLY A 1 93 ? 38.342 18.451 -88.319 1.00 83.56 93 GLY A C 1
ATOM 683 O O . GLY A 1 93 ? 38.984 19.440 -87.965 1.00 83.56 93 GLY A O 1
ATOM 684 N N . ALA A 1 94 ? 37.825 18.361 -89.547 1.00 85.88 94 ALA A N 1
ATOM 685 C CA . ALA A 1 94 ? 37.931 19.457 -90.509 1.00 85.88 94 ALA A CA 1
ATOM 686 C C . ALA A 1 94 ? 37.024 20.634 -90.108 1.00 85.88 94 ALA A C 1
ATOM 688 O O . ALA A 1 94 ? 35.819 20.463 -89.932 1.00 85.88 94 ALA A O 1
ATOM 689 N N . HIS A 1 95 ? 37.596 21.831 -89.994 1.00 90.31 95 HIS A N 1
ATOM 690 C CA . HIS A 1 95 ? 36.856 23.080 -89.809 1.00 90.31 95 HIS A CA 1
ATOM 691 C C . HIS A 1 95 ? 37.611 24.253 -90.452 1.00 90.31 95 HI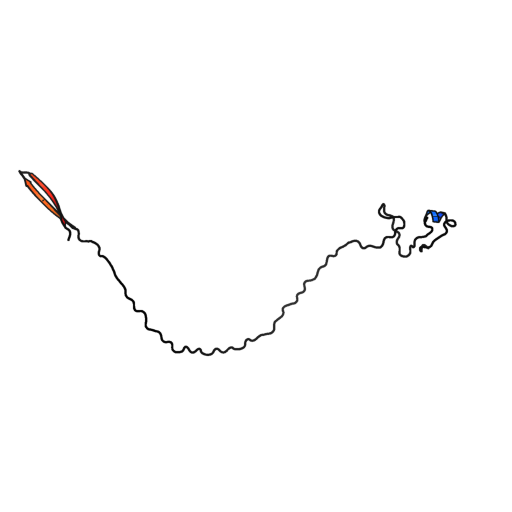S A C 1
ATOM 693 O O . HIS A 1 95 ? 38.807 24.152 -90.723 1.00 90.31 95 HIS A O 1
ATOM 699 N N . ALA A 1 96 ? 36.899 25.349 -90.724 1.00 86.38 96 ALA A N 1
ATOM 700 C CA . ALA A 1 96 ? 37.427 26.549 -91.374 1.00 86.38 96 ALA A CA 1
ATOM 701 C C . ALA A 1 96 ? 37.239 27.790 -90.489 1.00 86.38 96 ALA A C 1
ATOM 703 O O . ALA A 1 96 ? 36.318 27.845 -89.673 1.00 86.38 96 ALA A O 1
ATOM 704 N N . HIS A 1 97 ? 38.083 28.803 -90.690 1.00 86.75 97 HIS A N 1
ATOM 705 C CA . HIS A 1 97 ? 37.985 30.096 -90.013 1.00 86.75 97 HIS A CA 1
ATOM 706 C C . HIS A 1 97 ? 37.615 31.205 -90.999 1.00 86.75 97 HIS A C 1
ATOM 708 O O . HIS A 1 97 ? 38.038 31.184 -92.153 1.00 86.75 97 HIS A O 1
ATOM 714 N N . SER A 1 98 ? 36.873 32.202 -90.516 1.00 84.12 98 SER A N 1
ATOM 715 C CA . SER A 1 98 ? 36.636 33.459 -91.226 1.00 84.12 98 SER A CA 1
ATOM 716 C C . SER A 1 98 ? 37.373 34.583 -90.506 1.00 84.12 98 SER A C 1
ATOM 718 O O . SER A 1 98 ? 37.290 34.692 -89.284 1.00 84.12 98 SER A O 1
ATOM 720 N N . LEU A 1 99 ? 38.089 35.414 -91.259 1.00 84.56 99 LEU A N 1
ATOM 721 C CA . LEU A 1 99 ? 38.833 36.564 -90.749 1.00 84.56 99 LEU A CA 1
ATOM 722 C C . LEU A 1 99 ? 38.277 37.836 -91.389 1.00 84.56 99 LEU A C 1
ATOM 724 O O . LEU A 1 99 ? 38.113 37.900 -92.604 1.00 84.56 99 LEU A O 1
ATOM 728 N N . SER A 1 100 ? 38.021 38.858 -90.576 1.00 88.00 100 SER A N 1
ATOM 729 C CA . SER A 1 100 ? 37.653 40.198 -91.037 1.00 88.00 100 SER A CA 1
ATOM 730 C C . SER A 1 100 ? 38.396 41.250 -90.224 1.00 88.00 100 SER A C 1
ATOM 732 O O . SER A 1 100 ? 38.536 41.103 -89.011 1.00 88.00 100 SER A O 1
ATOM 734 N N . GLY A 1 101 ? 38.813 42.334 -90.871 1.00 85.75 101 GLY A N 1
ATOM 735 C CA . GLY A 1 101 ? 39.420 43.491 -90.221 1.00 85.75 101 GLY A CA 1
ATOM 736 C C . GLY A 1 101 ? 39.297 44.728 -91.105 1.00 85.75 101 GLY A C 1
ATOM 737 O O . GLY A 1 101 ? 39.088 44.612 -92.310 1.00 85.75 101 GLY A O 1
ATOM 738 N N . SER A 1 102 ? 39.422 45.906 -90.502 1.00 83.75 102 SER A N 1
ATOM 739 C CA . SER A 1 102 ? 39.504 47.185 -91.210 1.00 83.75 102 SER A CA 1
ATOM 740 C C . SER A 1 102 ? 40.810 47.868 -90.835 1.00 83.75 102 SER A C 1
ATOM 742 O O . SER A 1 102 ? 41.244 47.796 -89.686 1.00 83.75 102 SER A O 1
ATOM 744 N N . THR A 1 103 ? 41.430 48.554 -91.785 1.00 83.50 103 THR A N 1
ATOM 745 C CA . THR A 1 103 ? 42.571 49.432 -91.513 1.00 83.50 103 THR A CA 1
ATOM 746 C C . THR A 1 103 ? 42.077 50.790 -91.008 1.00 83.50 103 THR A C 1
ATOM 748 O O . THR A 1 103 ? 40.971 51.214 -91.345 1.00 83.50 103 THR A O 1
ATOM 751 N N . GLY A 1 104 ? 42.875 51.474 -90.186 1.00 85.06 104 GLY A N 1
ATOM 752 C CA . GLY A 1 104 ? 42.569 52.836 -89.733 1.00 85.06 104 GLY A CA 1
ATOM 753 C C . GLY A 1 104 ? 42.855 53.887 -90.811 1.00 85.06 104 GLY A C 1
ATOM 754 O O . GLY A 1 104 ? 43.710 53.675 -91.669 1.00 85.06 104 GLY A O 1
ATOM 755 N N . ALA A 1 105 ? 42.164 55.029 -90.758 1.00 83.81 105 ALA A N 1
ATOM 756 C CA . ALA A 1 105 ? 42.452 56.172 -91.625 1.00 83.81 105 ALA A CA 1
ATOM 757 C C . ALA A 1 105 ? 43.752 56.875 -91.183 1.00 83.81 105 ALA A C 1
ATOM 759 O O . ALA A 1 105 ? 43.903 57.229 -90.014 1.00 83.81 105 ALA A O 1
ATOM 760 N N . ALA A 1 106 ? 44.679 57.092 -92.115 1.00 83.69 106 ALA A N 1
ATOM 761 C CA . ALA A 1 106 ? 45.956 57.774 -91.899 1.00 83.69 106 ALA A CA 1
ATOM 762 C C . ALA A 1 106 ? 46.341 58.578 -93.156 1.00 83.69 106 ALA A C 1
ATOM 764 O O . ALA A 1 106 ? 45.793 58.336 -94.226 1.00 83.69 106 ALA A O 1
ATOM 765 N N . GLY A 1 107 ? 47.289 59.516 -93.038 1.00 80.75 107 GLY A N 1
ATOM 766 C CA . GLY A 1 107 ? 47.867 60.236 -94.189 1.00 80.75 107 GLY A CA 1
ATOM 767 C C . GLY A 1 107 ? 47.509 61.724 -94.321 1.00 80.75 107 GLY A C 1
ATOM 768 O O . GLY A 1 107 ? 48.069 62.399 -95.184 1.00 80.75 107 GLY A O 1
ATOM 769 N N . ALA A 1 108 ? 46.647 62.272 -93.458 1.00 82.25 108 ALA A N 1
ATOM 770 C CA . ALA A 1 108 ? 46.360 63.708 -93.443 1.00 82.25 108 ALA A CA 1
ATOM 771 C C . ALA A 1 108 ? 47.564 64.507 -92.917 1.00 82.25 108 ALA A C 1
ATOM 773 O O . ALA A 1 108 ? 48.048 64.257 -91.812 1.00 82.25 108 ALA A O 1
ATOM 774 N N . HIS A 1 109 ? 48.040 65.475 -93.699 1.00 84.31 109 HIS A N 1
ATOM 775 C CA . HIS A 1 109 ? 49.147 66.352 -93.322 1.00 84.31 109 HIS A CA 1
ATOM 776 C C . HIS A 1 109 ? 49.027 67.718 -94.025 1.00 84.31 109 HIS A C 1
ATOM 778 O O . HIS A 1 109 ? 48.261 67.881 -94.973 1.00 84.31 109 HIS A O 1
ATOM 784 N N . ALA A 1 110 ? 49.759 68.727 -93.550 1.00 80.50 110 ALA A N 1
ATOM 785 C CA . ALA A 1 110 ? 49.716 70.084 -94.098 1.00 80.50 110 ALA A CA 1
ATOM 786 C C . ALA A 1 110 ? 51.125 70.644 -94.310 1.00 80.50 110 ALA A C 1
ATOM 788 O O . ALA A 1 110 ? 52.056 70.286 -93.587 1.00 80.50 110 ALA A O 1
ATOM 789 N N . HIS A 1 111 ? 51.251 71.558 -95.272 1.00 78.56 111 HIS A N 1
ATOM 790 C CA . HIS A 1 111 ? 52.486 72.290 -95.564 1.00 78.56 111 HIS A CA 1
ATOM 791 C C . HIS A 1 111 ? 52.258 73.792 -95.353 1.00 78.56 111 HIS A C 1
ATOM 793 O O . HIS A 1 111 ? 51.174 74.309 -95.643 1.00 78.56 111 HIS A O 1
ATOM 799 N N . THR A 1 112 ? 53.272 74.508 -94.862 1.00 78.44 112 THR A N 1
ATOM 800 C CA . THR A 1 112 ? 53.233 75.968 -94.672 1.00 78.44 112 THR A CA 1
ATOM 801 C C . THR A 1 112 ? 54.283 76.654 -95.543 1.00 78.44 112 THR A C 1
ATOM 803 O O . THR A 1 112 ? 55.430 76.217 -95.615 1.00 78.44 112 THR A O 1
ATOM 806 N N . SER A 1 113 ? 53.896 77.744 -96.212 1.00 75.94 113 SER A N 1
ATOM 807 C CA . SER A 1 113 ? 54.810 78.574 -97.007 1.00 75.94 113 SER A CA 1
ATOM 808 C C . SER A 1 113 ? 54.683 80.041 -96.605 1.00 75.94 113 SER A C 1
ATOM 810 O O . SER A 1 113 ? 53.578 80.568 -96.450 1.00 75.94 113 SER A O 1
ATOM 812 N N . GLY A 1 114 ? 55.821 80.717 -96.441 1.00 75.00 114 GLY A N 1
ATOM 813 C CA . GLY A 1 114 ? 55.864 82.158 -96.196 1.00 75.00 114 GLY A CA 1
ATOM 814 C C . GLY A 1 114 ? 55.534 82.938 -97.468 1.00 75.00 114 GLY A C 1
ATOM 815 O O . GLY A 1 114 ? 56.103 82.667 -98.524 1.00 75.00 114 GLY A O 1
ATOM 816 N N . LEU A 1 115 ? 54.633 83.914 -97.373 1.00 73.56 115 LEU A N 1
ATOM 817 C CA . LEU A 1 115 ? 54.296 84.830 -98.461 1.00 73.56 115 LEU A CA 1
ATOM 818 C C . LEU A 1 115 ? 54.812 86.228 -98.117 1.00 73.56 115 LEU A C 1
ATOM 820 O O . LEU A 1 115 ? 54.536 86.764 -97.041 1.00 73.56 115 LEU A O 1
ATOM 824 N N . ARG A 1 116 ? 55.545 86.836 -99.052 1.00 70.25 116 ARG A N 1
ATOM 825 C CA . ARG A 1 116 ? 55.946 88.242 -98.985 1.00 70.25 116 ARG A CA 1
ATOM 826 C C . ARG A 1 116 ? 55.248 88.991 -100.110 1.00 70.25 116 ARG A C 1
ATOM 828 O O . ARG A 1 116 ? 55.572 88.789 -101.277 1.00 70.25 116 ARG A O 1
ATOM 835 N N . MET A 1 117 ? 54.295 89.846 -99.756 1.00 71.31 117 MET A N 1
ATOM 836 C CA . MET A 1 117 ? 53.593 90.702 -100.712 1.00 71.31 117 MET A CA 1
ATOM 837 C C . MET A 1 117 ? 54.161 92.119 -100.589 1.00 71.31 117 MET A C 1
ATOM 839 O O . MET A 1 117 ? 54.209 92.682 -99.495 1.00 71.31 117 MET A O 1
ATOM 843 N N . ASN A 1 118 ? 54.647 92.678 -101.698 1.00 72.12 118 ASN A N 1
ATOM 844 C CA . ASN A 1 118 ? 55.131 94.058 -101.765 1.00 72.12 118 ASN A CA 1
ATOM 845 C C . ASN A 1 118 ? 54.066 94.916 -102.453 1.00 72.12 118 ASN A C 1
ATOM 847 O O . ASN A 1 118 ? 53.796 94.712 -103.635 1.00 72.12 118 ASN A O 1
ATOM 851 N N . SER A 1 119 ? 53.479 95.872 -101.729 1.00 66.81 119 SER A N 1
ATOM 852 C CA . SER A 1 119 ? 52.544 96.853 -102.291 1.00 66.81 119 SER A CA 1
ATOM 853 C C . SER A 1 119 ? 52.902 98.252 -101.800 1.00 66.81 119 SER A C 1
ATOM 855 O O . SER A 1 119 ? 53.014 98.481 -100.598 1.00 66.81 119 SER A O 1
ATOM 857 N N . SER A 1 120 ? 53.095 99.182 -102.746 1.00 62.72 120 SER A N 1
ATOM 858 C CA . SER A 1 120 ? 53.254 100.629 -102.511 1.00 62.72 120 SER A CA 1
ATOM 859 C C . SER A 1 120 ? 54.172 101.001 -101.332 1.00 62.72 120 SER A C 1
ATOM 861 O O . SER A 1 120 ? 53.790 101.765 -100.450 1.00 62.72 120 SER A O 1
ATOM 863 N N . GLY A 1 121 ? 55.386 100.442 -101.315 1.00 63.84 121 GLY A N 1
ATOM 864 C CA . GLY A 1 121 ? 56.458 100.843 -100.394 1.00 63.84 121 GLY A CA 1
ATOM 865 C C . GLY A 1 121 ? 56.454 100.184 -99.011 1.00 63.84 121 GLY A C 1
ATOM 866 O O . GLY A 1 121 ? 57.372 100.446 -98.238 1.00 63.84 121 GLY A O 1
ATOM 867 N N . TRP A 1 122 ? 55.500 99.296 -98.707 1.00 53.84 122 TRP A N 1
ATOM 868 C CA . TRP A 1 122 ? 55.474 98.525 -97.458 1.00 53.84 122 TRP A CA 1
ATOM 869 C C . TRP A 1 122 ? 55.518 97.017 -97.758 1.00 53.84 122 TRP A C 1
ATOM 871 O O . TRP A 1 122 ? 54.787 96.515 -98.613 1.00 53.84 122 TRP A O 1
ATOM 881 N N . SER A 1 123 ? 56.388 96.275 -97.063 1.00 66.88 123 SER A N 1
ATOM 882 C CA . SER A 1 123 ? 56.407 94.804 -97.107 1.00 66.88 123 SER A CA 1
ATOM 883 C C . SER A 1 123 ? 55.570 94.246 -95.963 1.00 66.88 123 SER A C 1
ATOM 885 O O . SER A 1 123 ? 55.902 94.473 -94.800 1.00 66.88 123 SER A O 1
ATOM 887 N N . GLN A 1 124 ? 54.544 93.461 -96.291 1.00 67.56 124 GLN A N 1
ATOM 888 C CA . GLN A 1 124 ? 53.827 92.638 -95.320 1.00 67.56 124 GLN A CA 1
ATOM 889 C C . GLN A 1 124 ? 54.272 91.178 -95.469 1.00 67.56 124 GLN A C 1
ATOM 891 O O . GLN A 1 124 ? 54.342 90.643 -96.580 1.00 67.56 124 GLN A O 1
ATOM 896 N N . TYR A 1 125 ? 54.597 90.545 -94.343 1.00 71.75 125 TYR A N 1
ATOM 897 C CA . TYR A 1 125 ? 54.943 89.128 -94.275 1.00 71.75 125 TYR A CA 1
ATOM 898 C C . TYR A 1 125 ? 53.771 88.366 -93.664 1.00 71.75 125 TYR A C 1
ATOM 900 O O . TYR A 1 125 ? 53.298 88.722 -92.585 1.00 71.75 125 TYR A O 1
ATOM 908 N N . GLY A 1 126 ? 53.304 87.332 -94.358 1.00 70.69 126 GLY A N 1
ATOM 909 C CA . GLY A 1 126 ? 52.257 86.431 -93.889 1.00 70.69 126 GLY A CA 1
ATOM 910 C C . GLY A 1 126 ? 52.636 84.976 -94.141 1.00 70.69 126 GLY A C 1
ATOM 911 O O . GLY A 1 126 ? 53.618 84.678 -94.821 1.00 70.69 126 GLY A O 1
ATOM 912 N N . THR A 1 127 ? 51.851 84.053 -93.600 1.00 72.31 127 THR A N 1
ATOM 913 C CA . THR A 1 127 ? 51.968 82.624 -93.911 1.00 72.31 127 THR A CA 1
ATOM 914 C C . THR A 1 127 ? 50.640 82.131 -94.467 1.00 72.31 127 THR A C 1
ATOM 916 O O . THR A 1 127 ? 49.582 82.591 -94.036 1.00 72.31 127 THR A O 1
ATOM 919 N N . ALA A 1 128 ? 50.697 81.231 -95.448 1.00 73.38 128 ALA A N 1
ATOM 920 C CA . ALA A 1 128 ? 49.533 80.507 -95.942 1.00 73.38 128 ALA A CA 1
ATOM 921 C C . ALA A 1 128 ? 49.730 79.011 -95.678 1.00 73.38 128 ALA A C 1
ATOM 923 O O . ALA A 1 128 ? 50.799 78.458 -95.953 1.00 73.38 128 ALA A O 1
ATOM 924 N N . THR A 1 129 ? 48.694 78.370 -95.142 1.00 75.31 129 THR A N 1
ATOM 925 C CA . THR A 1 129 ? 48.666 76.928 -94.884 1.00 75.31 129 THR A CA 1
ATOM 926 C C . THR A 1 129 ? 47.801 76.260 -95.941 1.00 75.31 129 THR A C 1
ATOM 928 O O . THR A 1 129 ? 46.646 76.648 -96.121 1.00 75.31 129 THR A O 1
ATOM 931 N N . ILE A 1 130 ? 48.350 75.255 -96.624 1.00 74.50 130 ILE A N 1
ATOM 932 C CA . ILE A 1 130 ? 47.615 74.424 -97.582 1.00 74.50 130 ILE A CA 1
ATOM 933 C C . ILE A 1 130 ? 47.518 73.025 -96.980 1.00 74.50 130 ILE A C 1
ATOM 935 O O . ILE A 1 130 ? 48.529 72.358 -96.747 1.00 74.50 130 ILE A O 1
ATOM 939 N N . THR A 1 131 ? 46.292 72.592 -96.705 1.00 74.00 131 THR A N 1
ATOM 940 C CA . THR A 1 131 ? 46.011 71.241 -96.215 1.00 74.00 131 THR A CA 1
ATOM 941 C C . THR A 1 131 ? 45.756 70.325 -97.405 1.00 74.00 131 THR A C 1
ATOM 943 O O . THR A 1 131 ? 44.982 70.678 -98.294 1.00 74.00 131 THR A O 1
ATOM 946 N N . GLY A 1 132 ? 46.388 69.152 -97.415 1.00 64.19 132 GLY A N 1
ATOM 947 C CA . GLY A 1 132 ? 46.123 68.096 -98.388 1.00 64.19 132 GLY A CA 1
ATOM 948 C C . GLY A 1 132 ? 45.761 66.789 -97.687 1.00 64.19 132 GLY A C 1
ATOM 949 O O . GLY A 1 132 ? 46.268 66.486 -96.607 1.00 64.19 132 GLY A O 1
ATOM 950 N N . SER A 1 133 ? 44.888 66.000 -98.303 1.00 69.69 133 SER A N 1
ATOM 951 C CA . SER A 1 133 ? 44.742 64.572 -98.008 1.00 69.69 133 SER A CA 1
ATOM 952 C C . SER A 1 133 ? 45.211 63.777 -99.224 1.00 69.69 133 SER A C 1
ATOM 954 O O . SER A 1 133 ? 44.992 64.224 -100.351 1.00 69.69 133 SER A O 1
ATOM 956 N N . LEU A 1 134 ? 45.857 62.630 -98.992 1.00 63.03 134 LEU A N 1
ATOM 957 C CA . LEU A 1 134 ? 45.999 61.588 -100.014 1.00 63.03 134 LEU A CA 1
ATOM 958 C C . LEU A 1 134 ? 44.669 60.856 -100.196 1.00 63.03 134 LEU A C 1
ATOM 960 O O . LEU A 1 134 ? 43.998 60.629 -99.163 1.00 63.03 134 LEU A O 1
#

Organism: NCBI:txid2184082

InterPro domains:
  IPR005003 Bacteriophage lambda, Tail fiber protein, repeat-1 [PF03335] (48-60)
  IPR005003 Bacteriophage lambda, Tail fiber protein, repeat-1 [PF03335] (90-103)
  IPR005003 Bacteriophage lambda, Tail fiber protein, repeat-1 [PF03335] (105-114)
  IPR037053 Phage tail collar domain superfamily [G3DSA:3.90.1340.10] (1-33)
  IPR051934 Bacteriophage Tail Fiber Structural Protein [PTHR35191] (1-79)

pLDDT: mean 87.55, std 11.66, range [53.84, 98.5]

Radius of gyration: 70.45 Å; chains: 1; bounding box: 86×118×140 Å

Foldseek 3Di:
DQQFDFADCVVPVVVCVVPVVRTGHGCVVHDDDDDPPDDDDPPDDDDDDDPDDDDDDDDDDDDPDDDDDDDDDPDDDDDDDDDPPDDDDDDDDDDDDDDDDDDDDDAWDKDKDWDWDDDDHDIDIDIDIDTDGD

Sequence (134 aa):
LMQGQAFDKSAYPKLAVAYPSGVLPDMRGWTIKGKPASGRAVLSQEQDGIKSHTHSASASGTDLGTKTTSSFDYGTKTTGSFDYGTKSTNNTGAHAHSLSGSTGAAGAHAHTSGLRMNSSGWSQYGTATITGSL